Protein AF-A0A1F7V8D0-F1 (afdb_monomer_lite)

Structure (mmCIF, N/CA/C/O backbone):
data_AF-A0A1F7V8D0-F1
#
_entry.id   AF-A0A1F7V8D0-F1
#
loop_
_atom_site.group_PDB
_atom_site.id
_atom_site.type_symbol
_atom_site.label_atom_id
_atom_site.label_alt_id
_atom_site.label_comp_id
_atom_site.label_asym_id
_atom_site.label_entity_id
_atom_site.label_seq_id
_atom_site.pdbx_PDB_ins_code
_ato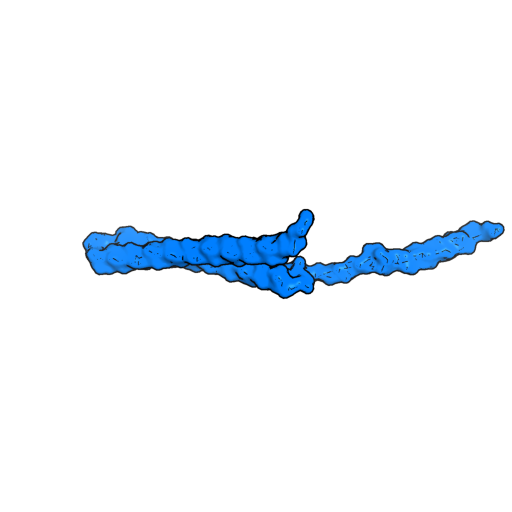m_site.Cartn_x
_atom_site.Cartn_y
_atom_site.Cartn_z
_atom_site.occupancy
_atom_site.B_iso_or_equiv
_atom_site.auth_seq_id
_atom_site.auth_comp_id
_atom_site.auth_asym_id
_atom_site.auth_atom_id
_atom_site.pdbx_PDB_model_num
ATOM 1 N N . MET A 1 1 ? 46.845 -36.708 -46.884 1.00 54.34 1 MET A N 1
ATOM 2 C CA . MET A 1 1 ? 46.468 -35.600 -45.975 1.00 54.34 1 MET A CA 1
ATOM 3 C C . MET A 1 1 ? 46.238 -36.180 -44.587 1.00 54.34 1 MET A C 1
ATOM 5 O O . MET A 1 1 ? 45.301 -36.946 -44.407 1.00 54.34 1 MET A O 1
ATOM 9 N N . ASN A 1 2 ? 47.171 -35.940 -43.663 1.00 52.25 2 ASN A N 1
ATOM 10 C CA . ASN A 1 2 ? 47.305 -36.717 -42.431 1.00 52.25 2 ASN A CA 1
ATOM 11 C C . ASN A 1 2 ? 46.122 -36.465 -41.478 1.00 52.25 2 ASN A C 1
ATOM 13 O O . ASN A 1 2 ? 45.797 -35.313 -41.188 1.00 52.25 2 ASN A O 1
ATOM 17 N N . ILE A 1 3 ? 45.494 -37.532 -40.975 1.00 62.34 3 ILE A N 1
ATOM 18 C CA . ILE A 1 3 ? 44.339 -37.473 -40.056 1.00 62.34 3 ILE A CA 1
ATOM 19 C C . ILE A 1 3 ? 44.661 -36.631 -38.809 1.00 62.34 3 ILE A C 1
ATOM 21 O O . ILE A 1 3 ? 43.781 -35.969 -38.264 1.00 62.34 3 ILE A O 1
ATOM 25 N N . SER A 1 4 ? 45.937 -36.579 -38.415 1.00 61.78 4 SER A N 1
ATOM 26 C CA . SER A 1 4 ? 46.430 -35.739 -37.319 1.00 61.78 4 SER A CA 1
ATOM 27 C C . SER A 1 4 ? 46.246 -34.227 -37.566 1.00 61.78 4 SER A C 1
ATOM 29 O O . SER A 1 4 ? 45.806 -33.504 -36.679 1.00 61.78 4 SER A O 1
ATOM 31 N N . SER A 1 5 ? 46.460 -33.739 -38.795 1.00 60.47 5 SER A N 1
ATOM 32 C CA . SER A 1 5 ? 46.366 -32.302 -39.119 1.00 60.47 5 SER A CA 1
ATOM 33 C C . SER A 1 5 ? 44.917 -31.788 -39.142 1.00 60.47 5 SER A C 1
ATOM 35 O O . SER A 1 5 ? 44.644 -30.684 -38.673 1.00 60.47 5 SER A O 1
ATOM 37 N N . LYS A 1 6 ? 43.962 -32.616 -39.596 1.00 66.06 6 LYS A N 1
ATOM 38 C CA . LYS A 1 6 ? 42.525 -32.279 -39.571 1.00 66.06 6 LYS A CA 1
ATOM 39 C C . LYS A 1 6 ? 41.988 -32.144 -38.143 1.00 66.06 6 LYS A C 1
ATOM 41 O O . LYS A 1 6 ? 41.183 -31.258 -37.885 1.00 66.06 6 LYS A O 1
ATOM 46 N N . LYS A 1 7 ? 42.446 -32.992 -37.215 1.00 60.34 7 LYS A N 1
ATOM 47 C CA . LYS A 1 7 ? 42.027 -32.948 -35.803 1.00 60.34 7 LYS A CA 1
ATOM 48 C C . LYS A 1 7 ? 42.481 -31.663 -35.110 1.00 60.34 7 LYS A C 1
ATOM 50 O O . LYS A 1 7 ? 41.697 -31.070 -34.379 1.00 60.34 7 LYS A O 1
ATOM 55 N N . ILE A 1 8 ? 43.705 -31.214 -35.390 1.00 71.25 8 ILE A N 1
ATOM 56 C CA . ILE A 1 8 ? 44.250 -29.959 -34.851 1.00 71.25 8 ILE A CA 1
ATOM 57 C C . ILE A 1 8 ? 43.460 -28.760 -35.390 1.00 71.25 8 ILE A C 1
ATOM 59 O O . ILE A 1 8 ? 43.024 -27.925 -34.608 1.00 71.25 8 ILE A O 1
ATOM 63 N N . ALA A 1 9 ? 43.183 -28.719 -36.698 1.00 73.19 9 ALA A N 1
ATOM 64 C CA . ALA A 1 9 ? 42.394 -27.642 -37.301 1.00 73.19 9 ALA A CA 1
ATOM 65 C C . ALA A 1 9 ? 40.962 -27.559 -36.735 1.00 73.19 9 ALA A C 1
ATOM 67 O O . ALA A 1 9 ? 40.473 -26.468 -36.449 1.00 73.19 9 ALA A O 1
ATOM 68 N N . ILE A 1 10 ? 40.307 -28.708 -36.521 1.00 74.81 10 ILE A N 1
ATOM 69 C CA . ILE A 1 10 ? 38.976 -28.773 -35.897 1.00 74.81 10 ILE A CA 1
ATOM 70 C C . ILE A 1 10 ? 39.034 -28.284 -34.446 1.00 74.81 10 ILE A C 1
ATOM 72 O O . ILE A 1 10 ? 38.175 -27.508 -34.043 1.00 74.81 10 ILE A O 1
ATOM 76 N N . ALA A 1 11 ? 40.047 -28.687 -33.673 1.00 71.81 11 ALA A N 1
ATOM 77 C CA . ALA A 1 11 ? 40.198 -28.270 -32.279 1.00 71.81 11 ALA A CA 1
ATOM 78 C C . ALA A 1 11 ? 40.425 -26.754 -32.145 1.00 71.81 11 ALA A C 1
ATOM 80 O O . ALA A 1 11 ? 39.807 -26.114 -31.297 1.00 71.81 11 ALA A O 1
ATOM 81 N N . THR A 1 12 ? 41.250 -26.160 -33.012 1.00 69.19 12 THR A N 1
ATOM 82 C CA . THR A 1 12 ? 41.476 -24.707 -33.033 1.00 69.19 12 THR A CA 1
ATOM 83 C C . THR A 1 12 ? 40.213 -23.941 -33.425 1.00 69.19 12 THR A C 1
ATOM 85 O O . THR A 1 12 ? 39.890 -22.935 -32.797 1.00 69.19 12 THR A O 1
ATOM 88 N N . TYR A 1 13 ? 39.465 -24.433 -34.417 1.00 69.94 13 TYR A N 1
ATOM 89 C CA . TYR A 1 13 ? 38.198 -23.827 -34.824 1.00 69.94 13 TYR A CA 1
ATOM 90 C C . TYR A 1 13 ? 37.144 -23.913 -33.713 1.00 69.94 13 TYR A C 1
ATOM 92 O O . TYR A 1 13 ? 36.453 -22.933 -33.460 1.00 69.94 13 TYR A O 1
ATOM 100 N N . LEU A 1 14 ? 37.078 -25.039 -32.988 1.00 66.50 14 LEU A N 1
ATOM 101 C CA . LEU A 1 14 ? 36.167 -25.221 -31.854 1.00 66.50 14 LEU A CA 1
ATOM 102 C C . LEU A 1 14 ? 36.445 -24.203 -30.740 1.00 66.50 14 LEU A C 1
ATOM 104 O O . LEU A 1 14 ? 35.513 -23.583 -30.242 1.00 66.50 14 LEU A O 1
ATOM 108 N N . ILE A 1 15 ? 37.719 -23.993 -30.387 1.00 69.56 15 ILE A N 1
ATOM 109 C CA . ILE A 1 15 ? 38.132 -23.049 -29.335 1.00 69.56 15 ILE A CA 1
ATOM 110 C C . ILE A 1 15 ? 37.848 -21.597 -29.743 1.00 69.56 15 ILE A C 1
ATOM 112 O O . ILE A 1 15 ? 37.415 -20.803 -28.913 1.00 69.56 15 ILE A O 1
ATOM 116 N N . PHE A 1 16 ? 38.039 -21.256 -31.021 1.00 68.19 16 PHE A N 1
ATOM 117 C CA . PHE A 1 16 ? 37.744 -19.922 -31.550 1.00 68.19 16 PHE A CA 1
ATOM 118 C C . PHE A 1 16 ? 36.232 -19.640 -31.668 1.00 68.19 16 PHE A C 1
ATOM 120 O O . PHE A 1 16 ? 35.823 -18.483 -31.631 1.00 68.19 16 PHE A O 1
ATOM 127 N N . LEU A 1 17 ? 35.394 -20.683 -31.755 1.00 61.81 17 LEU A N 1
ATOM 128 C CA . LEU A 1 17 ? 33.928 -20.578 -31.778 1.00 61.81 17 LEU A CA 1
ATOM 129 C C . LEU A 1 17 ? 33.270 -20.543 -30.390 1.00 61.81 17 LEU A C 1
ATOM 131 O O . LEU A 1 17 ? 32.139 -20.074 -30.279 1.00 61.81 17 LEU A O 1
ATOM 135 N N . LEU A 1 18 ? 33.957 -20.993 -29.333 1.00 65.31 18 LEU A N 1
ATOM 136 C CA . LEU A 1 18 ? 33.471 -20.898 -27.948 1.00 65.31 18 LEU A CA 1
ATOM 137 C C . LEU A 1 18 ? 33.028 -19.477 -27.539 1.00 65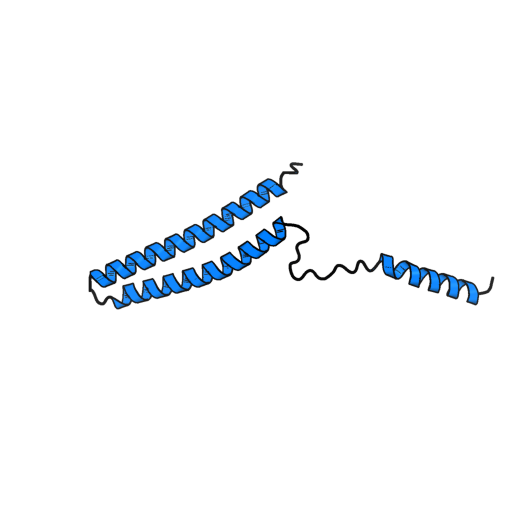.31 18 LEU A C 1
ATOM 139 O O . LEU A 1 18 ? 31.920 -19.359 -27.011 1.00 65.31 18 LEU A O 1
ATOM 143 N N . PRO A 1 19 ? 33.790 -18.393 -27.813 1.00 61.50 19 PRO A N 1
ATOM 144 C CA . PRO A 1 19 ? 33.367 -17.040 -27.448 1.00 61.50 19 PRO A CA 1
ATOM 145 C C . PRO A 1 19 ? 32.164 -16.520 -28.252 1.00 61.50 19 PRO A C 1
ATOM 147 O O . PRO A 1 19 ? 31.612 -15.489 -27.885 1.00 61.50 19 PRO A O 1
ATOM 150 N N . LEU A 1 20 ? 31.733 -17.210 -29.318 1.00 56.25 20 LEU A N 1
ATOM 151 C CA . LEU A 1 20 ? 30.533 -16.850 -30.085 1.00 56.25 20 LEU A CA 1
ATOM 152 C C . LEU A 1 20 ? 29.247 -17.447 -29.483 1.00 56.25 20 LEU A C 1
ATOM 154 O O . LEU A 1 20 ? 28.158 -16.941 -29.730 1.00 56.25 20 LEU A O 1
ATOM 158 N N . VAL A 1 21 ? 29.362 -18.524 -28.697 1.00 56.28 21 VAL A N 1
ATOM 159 C CA . VAL A 1 21 ? 28.220 -19.189 -28.038 1.00 56.28 21 VAL A CA 1
ATOM 160 C C . VAL A 1 21 ? 28.021 -18.661 -26.616 1.00 56.28 21 VAL A C 1
ATOM 162 O O . VAL A 1 21 ? 26.911 -18.683 -26.089 1.00 56.28 21 VAL A O 1
ATOM 165 N N . THR A 1 22 ? 29.076 -18.130 -25.996 1.00 54.50 22 THR A N 1
ATOM 166 C CA . THR A 1 22 ? 29.006 -17.512 -24.673 1.00 54.50 22 THR A CA 1
ATOM 167 C C . THR A 1 22 ? 28.905 -15.997 -24.787 1.00 54.50 22 THR A C 1
ATOM 169 O O . THR A 1 22 ? 29.870 -15.270 -24.545 1.00 54.50 22 THR A O 1
ATOM 172 N N . HIS A 1 23 ? 27.704 -15.499 -25.066 1.00 52.56 23 HIS A N 1
ATOM 173 C CA . HIS A 1 23 ? 27.331 -14.215 -24.491 1.00 52.56 23 HIS A CA 1
ATOM 174 C C . HIS A 1 23 ? 27.269 -14.436 -22.979 1.00 52.56 23 HIS A C 1
ATOM 176 O O . HIS A 1 23 ? 26.311 -15.008 -22.463 1.00 52.56 23 HIS A O 1
ATOM 182 N N . ALA A 1 24 ? 28.334 -14.068 -22.266 1.00 54.34 24 ALA A N 1
ATOM 183 C CA . ALA A 1 24 ? 28.277 -13.912 -20.823 1.00 54.34 24 ALA A CA 1
ATOM 184 C C . ALA A 1 24 ? 27.350 -12.726 -20.541 1.00 54.34 24 ALA A C 1
ATOM 186 O O . ALA A 1 24 ? 27.797 -11.600 -20.328 1.00 54.34 24 ALA A O 1
ATOM 187 N N . GLU A 1 25 ? 26.042 -12.962 -20.616 1.00 55.56 25 GLU A N 1
ATOM 188 C CA . GLU A 1 25 ? 25.081 -12.036 -20.055 1.00 55.56 25 GLU A CA 1
ATOM 189 C C . GLU A 1 25 ? 25.350 -12.025 -18.557 1.00 55.56 25 GLU A C 1
ATOM 191 O O . GLU A 1 25 ? 25.124 -13.011 -17.852 1.00 55.56 25 GLU A O 1
ATOM 196 N N . LEU A 1 26 ? 25.926 -10.921 -18.079 1.00 57.53 26 LEU A N 1
ATOM 197 C CA . LEU A 1 26 ? 26.015 -10.644 -16.656 1.00 57.53 26 LEU A CA 1
ATOM 198 C C . LEU A 1 26 ? 24.622 -10.886 -16.086 1.00 57.53 26 LEU A C 1
ATOM 200 O O . LEU A 1 26 ? 23.673 -10.228 -16.520 1.00 57.53 26 LEU A O 1
ATOM 204 N N . ILE A 1 27 ? 24.496 -11.846 -15.162 1.00 58.81 27 ILE A N 1
ATOM 205 C CA . ILE A 1 27 ? 23.215 -12.138 -14.530 1.00 58.81 27 ILE A CA 1
ATOM 206 C C . ILE A 1 27 ? 22.824 -10.873 -13.787 1.00 58.81 27 ILE A C 1
ATOM 208 O O . ILE A 1 27 ? 23.375 -10.531 -12.745 1.00 58.81 27 ILE A O 1
ATOM 212 N N . ASN A 1 28 ? 21.975 -10.074 -14.418 1.00 62.22 28 ASN A N 1
ATOM 213 C CA . ASN A 1 28 ? 21.616 -8.791 -13.876 1.00 62.22 28 ASN A CA 1
ATOM 214 C C . ASN A 1 28 ? 20.689 -9.107 -12.701 1.00 62.22 28 ASN A C 1
ATOM 216 O O . ASN A 1 28 ? 19.557 -9.535 -12.946 1.00 62.22 28 ASN A O 1
ATOM 220 N N . PRO A 1 29 ? 21.104 -8.906 -11.434 1.00 63.47 29 PRO A N 1
ATOM 221 C CA . PRO A 1 29 ? 20.2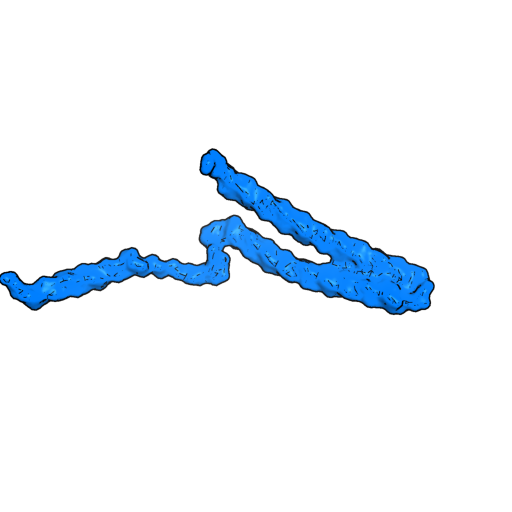20 -9.173 -10.303 1.00 63.47 29 PRO A CA 1
ATOM 222 C C . PRO A 1 29 ? 18.969 -8.281 -10.360 1.00 63.47 29 PRO A C 1
ATOM 224 O O . PRO A 1 29 ? 17.945 -8.591 -9.747 1.00 63.47 29 PRO A O 1
ATOM 227 N N . LEU A 1 30 ? 19.029 -7.199 -11.147 1.00 56.34 30 LEU A N 1
ATOM 228 C CA . LEU A 1 30 ? 17.925 -6.298 -11.442 1.00 56.34 30 LEU A CA 1
ATOM 229 C C . LEU A 1 30 ? 17.122 -6.745 -12.675 1.00 56.34 30 LEU A C 1
ATOM 231 O O . LEU A 1 30 ? 15.930 -6.463 -12.730 1.00 56.34 30 LEU A O 1
ATOM 235 N N . GLY A 1 31 ? 17.707 -7.518 -13.598 1.00 60.94 31 GLY A N 1
ATOM 236 C CA . GLY A 1 31 ? 17.049 -8.078 -14.787 1.00 60.94 31 GLY A CA 1
ATOM 237 C C . GLY A 1 31 ? 16.603 -7.043 -15.824 1.00 60.94 31 GLY A C 1
ATOM 238 O O . GLY A 1 31 ? 15.811 -7.368 -16.702 1.00 60.94 31 GLY A O 1
ATOM 239 N N . THR A 1 32 ? 17.056 -5.792 -15.704 1.00 57.12 32 THR A N 1
ATOM 240 C CA . THR A 1 32 ? 16.597 -4.670 -16.530 1.00 57.12 32 THR A CA 1
ATOM 241 C C . THR A 1 32 ? 17.782 -3.865 -17.051 1.00 57.12 32 THR A C 1
ATOM 243 O O . THR A 1 32 ? 18.546 -3.304 -16.267 1.00 57.12 32 THR A O 1
ATOM 246 N N . THR A 1 33 ? 17.944 -3.811 -18.369 1.00 60.66 33 THR A N 1
ATOM 247 C CA . THR A 1 33 ? 18.966 -3.008 -19.064 1.00 60.66 33 THR A CA 1
ATOM 248 C C . THR A 1 33 ? 18.471 -1.596 -19.414 1.00 60.66 33 THR A C 1
ATOM 250 O O . THR A 1 33 ? 19.253 -0.776 -19.884 1.00 60.66 33 THR A O 1
ATOM 253 N N . SER A 1 34 ? 17.194 -1.290 -19.143 1.00 66.81 34 SER A N 1
ATOM 254 C CA . SER A 1 34 ? 16.536 -0.001 -19.387 1.00 66.81 34 SER A CA 1
ATOM 255 C C . SER A 1 34 ? 16.062 0.680 -18.092 1.00 66.81 34 SER A C 1
ATOM 257 O O . SER A 1 34 ? 15.731 0.024 -17.099 1.00 66.81 34 SER A O 1
ATOM 259 N N . ILE A 1 35 ? 15.985 2.018 -18.119 1.00 67.62 35 ILE A N 1
ATOM 260 C CA . ILE A 1 35 ? 15.472 2.863 -17.020 1.00 67.62 35 ILE A CA 1
ATOM 261 C C . ILE A 1 35 ? 14.036 2.467 -16.635 1.00 67.62 35 ILE A C 1
ATOM 263 O O . ILE A 1 35 ? 13.694 2.425 -15.454 1.00 67.62 35 ILE A O 1
ATOM 267 N N . GLU A 1 36 ? 13.211 2.102 -17.616 1.00 67.75 36 GLU A N 1
ATOM 268 C CA . GLU A 1 36 ? 11.821 1.679 -17.411 1.00 67.75 36 GLU A CA 1
ATOM 269 C C . GLU A 1 36 ? 11.713 0.422 -16.545 1.00 67.75 36 GLU A C 1
ATOM 271 O O . GLU A 1 36 ? 10.872 0.344 -15.648 1.00 67.75 36 GLU A O 1
ATOM 276 N N . GLY A 1 37 ? 12.597 -0.553 -16.764 1.00 69.12 37 GLY A N 1
ATOM 277 C CA . GLY A 1 37 ? 12.600 -1.775 -15.974 1.00 69.12 37 GLY A CA 1
ATOM 278 C C . GLY A 1 37 ? 13.094 -1.550 -14.539 1.00 69.12 37 GLY A C 1
ATOM 279 O O . GLY A 1 37 ? 12.540 -2.137 -13.603 1.00 69.12 37 GLY A O 1
ATOM 280 N N . PHE A 1 38 ? 14.062 -0.650 -14.342 1.00 76.62 38 PHE A N 1
ATOM 281 C CA . PHE A 1 38 ? 14.513 -0.260 -13.005 1.00 76.62 38 PHE A CA 1
ATOM 282 C C . PHE A 1 38 ? 13.377 0.397 -12.210 1.00 76.62 38 PHE A C 1
ATOM 284 O O . PHE A 1 38 ? 13.097 -0.001 -11.076 1.00 76.62 38 PHE A O 1
ATOM 291 N N . ILE A 1 39 ? 12.656 1.332 -12.838 1.00 75.38 39 ILE A N 1
ATOM 292 C CA . ILE A 1 39 ? 11.484 1.992 -12.247 1.00 75.38 39 ILE A CA 1
ATOM 293 C C . ILE A 1 39 ? 10.386 0.965 -11.941 1.00 75.38 39 ILE A C 1
ATOM 295 O O . ILE A 1 39 ? 9.851 0.950 -10.833 1.00 75.38 39 ILE A O 1
ATOM 299 N N . GLY A 1 40 ? 10.087 0.051 -12.868 1.00 76.06 40 GLY A N 1
ATOM 300 C CA . GLY A 1 40 ? 9.088 -0.998 -12.652 1.00 76.06 40 GLY A CA 1
ATOM 301 C C . GLY A 1 40 ? 9.415 -1.907 -11.462 1.00 76.06 40 GLY A C 1
ATOM 302 O O . GLY A 1 40 ? 8.521 -2.286 -10.700 1.00 76.06 40 GLY A O 1
ATOM 303 N N . ARG A 1 41 ? 10.695 -2.231 -11.251 1.00 79.25 41 ARG A N 1
ATOM 304 C CA . ARG A 1 41 ? 11.139 -3.054 -10.117 1.00 79.25 41 ARG A CA 1
ATOM 305 C C . ARG A 1 41 ? 11.126 -2.286 -8.797 1.00 79.25 41 ARG A C 1
ATOM 307 O O . ARG A 1 41 ? 10.689 -2.843 -7.790 1.00 79.25 41 ARG A O 1
ATOM 314 N N . LEU A 1 42 ? 11.515 -1.012 -8.816 1.00 81.69 42 LEU A N 1
ATOM 315 C CA . LEU A 1 42 ? 11.418 -0.117 -7.662 1.00 81.69 42 LEU A CA 1
ATOM 316 C C . LEU A 1 42 ? 9.961 0.030 -7.202 1.00 81.69 42 LEU A C 1
ATOM 318 O O . LEU A 1 42 ? 9.659 -0.133 -6.023 1.00 81.69 42 LEU A O 1
ATOM 322 N N . ILE A 1 43 ? 9.043 0.260 -8.143 1.00 82.50 43 ILE A N 1
ATOM 323 C CA . ILE A 1 43 ? 7.613 0.396 -7.860 1.00 82.50 43 ILE A CA 1
ATOM 324 C C . ILE A 1 43 ? 7.054 -0.900 -7.272 1.00 82.50 43 ILE A C 1
ATOM 326 O O . ILE A 1 43 ? 6.355 -0.845 -6.267 1.00 82.50 43 ILE A O 1
ATOM 330 N N . LYS A 1 44 ? 7.403 -2.074 -7.817 1.00 81.62 44 LYS A N 1
ATOM 331 C CA . LYS A 1 44 ? 6.999 -3.364 -7.225 1.00 81.62 44 LYS A CA 1
ATOM 332 C C . LYS A 1 44 ? 7.497 -3.532 -5.786 1.00 81.62 44 LYS A C 1
ATOM 334 O O . LYS A 1 44 ? 6.734 -3.994 -4.940 1.00 81.62 44 LYS A O 1
ATOM 339 N N . ALA A 1 45 ? 8.743 -3.151 -5.503 1.00 85.06 45 ALA A N 1
ATOM 340 C CA . ALA A 1 45 ? 9.306 -3.231 -4.156 1.00 85.06 45 ALA A CA 1
ATOM 341 C C . ALA A 1 45 ? 8.580 -2.295 -3.176 1.00 85.06 45 ALA A C 1
ATOM 343 O O . ALA A 1 45 ? 8.184 -2.724 -2.092 1.00 85.06 45 ALA A O 1
ATOM 344 N N . ILE A 1 46 ? 8.345 -1.042 -3.582 1.00 86.31 46 ILE A N 1
ATOM 345 C CA . ILE A 1 46 ? 7.613 -0.061 -2.773 1.00 86.31 46 ILE A CA 1
ATOM 346 C C . ILE A 1 46 ? 6.177 -0.535 -2.547 1.00 86.31 46 ILE A C 1
ATOM 348 O O . ILE A 1 46 ? 5.748 -0.579 -1.404 1.00 86.31 46 ILE A O 1
ATOM 352 N N . LEU A 1 47 ? 5.461 -0.968 -3.588 1.00 85.56 47 LEU A N 1
ATOM 353 C CA . LEU A 1 47 ? 4.083 -1.457 -3.472 1.00 85.56 47 LEU A CA 1
ATOM 354 C C . LEU A 1 47 ? 3.960 -2.645 -2.510 1.00 85.56 47 LEU A C 1
ATOM 356 O O . LEU A 1 47 ? 3.022 -2.681 -1.716 1.00 85.56 47 LEU A O 1
ATOM 360 N N . GLY A 1 48 ? 4.907 -3.590 -2.538 1.00 85.62 48 GLY A N 1
ATOM 361 C CA . GLY A 1 48 ? 4.933 -4.709 -1.592 1.00 85.62 48 GLY A CA 1
ATOM 362 C C . GLY A 1 48 ? 5.095 -4.251 -0.138 1.00 85.62 48 GLY A C 1
ATOM 363 O O . GLY A 1 48 ? 4.394 -4.731 0.759 1.00 85.62 48 GLY A O 1
ATOM 364 N N . LEU A 1 49 ? 5.968 -3.266 0.097 1.00 90.06 49 LEU A N 1
ATOM 365 C CA . LEU A 1 49 ? 6.161 -2.679 1.421 1.00 90.06 49 LEU A CA 1
ATOM 366 C C . LEU A 1 49 ? 4.934 -1.864 1.862 1.00 90.06 49 LEU A C 1
ATOM 368 O O . LEU A 1 49 ? 4.442 -2.039 2.975 1.00 90.06 49 LEU A O 1
ATOM 372 N N . SER A 1 50 ? 4.395 -1.022 0.979 1.00 88.44 50 SER A N 1
ATOM 373 C CA . SER A 1 50 ? 3.208 -0.203 1.233 1.00 88.44 50 SER A CA 1
ATOM 374 C C . SER A 1 50 ? 1.981 -1.056 1.547 1.00 88.44 50 SER A C 1
ATOM 376 O O . SER A 1 50 ? 1.252 -0.740 2.482 1.00 88.44 50 SER A O 1
ATOM 378 N N . GLY A 1 51 ? 1.767 -2.155 0.815 1.00 88.00 51 GLY A N 1
ATOM 379 C CA . GLY A 1 51 ? 0.668 -3.087 1.074 1.00 88.00 51 GLY A CA 1
ATOM 380 C C . GLY A 1 51 ? 0.770 -3.739 2.455 1.00 88.00 51 GLY A C 1
ATOM 381 O O . GLY A 1 51 ? -0.226 -3.835 3.170 1.00 88.00 51 GLY A O 1
ATOM 382 N N . SER A 1 52 ? 1.986 -4.101 2.872 1.00 90.94 52 SER A N 1
ATOM 383 C CA . SER A 1 52 ? 2.241 -4.665 4.203 1.00 90.94 52 SER A CA 1
ATOM 384 C C . SER A 1 52 ? 1.947 -3.654 5.318 1.00 90.94 52 SER A C 1
ATOM 386 O O . SER A 1 52 ? 1.273 -3.979 6.294 1.00 90.94 52 SER A O 1
ATOM 388 N N . VAL A 1 53 ? 2.385 -2.401 5.158 1.00 91.44 53 VAL A N 1
ATOM 389 C CA . VAL A 1 53 ? 2.106 -1.319 6.120 1.00 91.44 53 VAL A CA 1
ATOM 390 C C . VAL A 1 53 ? 0.612 -0.991 6.178 1.00 91.44 53 VAL A C 1
ATOM 392 O O . VAL A 1 53 ? 0.061 -0.827 7.267 1.00 91.44 53 VAL A O 1
ATOM 395 N N . ALA A 1 54 ? -0.061 -0.938 5.027 1.00 89.56 54 ALA A N 1
ATOM 396 C CA . ALA A 1 54 ? -1.497 -0.692 4.959 1.00 89.56 54 ALA A CA 1
ATOM 397 C C . ALA A 1 54 ? -2.293 -1.773 5.707 1.00 89.56 54 ALA A C 1
ATOM 399 O O . ALA A 1 54 ? -3.222 -1.450 6.447 1.00 89.56 54 ALA A O 1
ATOM 400 N N . LEU A 1 55 ? -1.887 -3.042 5.585 1.00 90.44 55 LEU A N 1
ATOM 401 C CA . LEU A 1 55 ? -2.489 -4.144 6.333 1.00 90.44 55 LEU A CA 1
ATOM 402 C C . LEU A 1 55 ? -2.289 -3.984 7.848 1.00 90.44 55 LEU A C 1
ATOM 404 O O . LEU A 1 55 ? -3.241 -4.149 8.608 1.00 90.44 55 LEU A O 1
ATOM 408 N N . LEU A 1 56 ? -1.086 -3.611 8.296 1.00 92.62 56 LEU A N 1
ATOM 409 C CA . LEU A 1 56 ? -0.807 -3.369 9.718 1.00 92.62 56 LEU A CA 1
ATOM 410 C C . LEU A 1 56 ? -1.675 -2.239 10.289 1.00 92.62 56 LEU A C 1
ATOM 412 O O . LEU A 1 56 ? -2.259 -2.391 11.362 1.00 92.62 56 LEU A O 1
ATOM 416 N N . MET A 1 57 ? -1.808 -1.128 9.560 1.00 89.00 57 MET A N 1
ATOM 417 C CA . MET A 1 57 ? -2.678 -0.017 9.959 1.00 89.00 57 MET A CA 1
ATOM 418 C C . MET A 1 57 ? -4.155 -0.414 9.984 1.00 89.00 57 MET A C 1
ATOM 420 O O . MET A 1 57 ? -4.884 -0.006 10.888 1.00 89.00 57 MET A O 1
ATOM 424 N N . PHE A 1 58 ? -4.594 -1.236 9.028 1.00 90.88 58 PHE A N 1
ATOM 425 C CA . PHE A 1 58 ? -5.958 -1.751 8.987 1.00 90.88 58 PHE A CA 1
ATOM 426 C C . PHE A 1 58 ? -6.270 -2.615 10.215 1.00 90.88 58 PHE A C 1
ATOM 428 O O . PHE A 1 58 ? -7.284 -2.405 10.879 1.00 90.88 58 PHE A O 1
ATOM 435 N N . VAL A 1 59 ? -5.365 -3.536 10.564 1.00 92.56 59 VAL A N 1
ATOM 436 C CA . VAL A 1 59 ? -5.496 -4.387 11.753 1.00 92.56 59 VAL A CA 1
ATOM 437 C C . VAL A 1 59 ? -5.512 -3.538 13.024 1.00 92.56 59 VAL A C 1
ATOM 439 O O . VAL A 1 59 ? -6.404 -3.705 13.854 1.00 92.56 59 VAL A O 1
ATOM 442 N N . TRP A 1 60 ? -4.593 -2.579 13.162 1.00 89.56 60 TRP A N 1
ATOM 443 C CA . TRP A 1 60 ? -4.541 -1.695 14.330 1.00 89.56 60 TRP A CA 1
ATOM 444 C C . TRP A 1 60 ? -5.815 -0.854 14.490 1.00 89.56 60 TRP A C 1
ATOM 446 O O . TRP A 1 60 ? -6.385 -0.778 15.580 1.00 89.56 60 TRP A O 1
ATOM 456 N N . GLY A 1 61 ? -6.308 -0.262 13.397 1.00 88.62 61 GLY A N 1
ATOM 457 C CA . GLY A 1 61 ? -7.567 0.483 13.385 1.00 88.62 61 GLY A CA 1
ATOM 458 C C . GLY A 1 61 ? -8.770 -0.387 13.748 1.00 88.62 61 GLY A C 1
ATOM 459 O O . GLY A 1 61 ? -9.626 0.041 14.522 1.00 88.62 61 GLY A O 1
ATOM 460 N N . GLY A 1 62 ? -8.797 -1.628 13.254 1.00 89.31 62 GLY A N 1
ATOM 461 C CA . GLY A 1 62 ? -9.818 -2.622 13.582 1.00 89.31 62 GLY A CA 1
ATOM 462 C C . GLY A 1 62 ? -9.815 -2.995 15.063 1.00 89.31 62 GLY A C 1
ATOM 463 O O . GLY A 1 62 ? -10.861 -2.946 15.707 1.00 89.31 62 GLY A O 1
ATOM 464 N N . PHE A 1 63 ? -8.644 -3.285 15.636 1.00 90.69 63 PHE A N 1
ATOM 465 C CA . PHE A 1 63 ? -8.510 -3.561 17.069 1.00 90.69 63 PHE A CA 1
ATOM 466 C C . PHE A 1 63 ? -8.954 -2.378 17.922 1.00 90.69 63 PHE A C 1
ATOM 468 O O . PHE A 1 63 ? -9.718 -2.556 18.868 1.00 90.69 63 PHE A O 1
ATOM 475 N N . GLN A 1 64 ? -8.535 -1.164 17.570 1.00 87.06 64 GLN A N 1
ATOM 476 C CA . GLN A 1 64 ? -8.928 0.035 18.300 1.00 87.06 64 GLN A CA 1
ATOM 477 C C . GLN A 1 64 ? -10.443 0.266 18.242 1.00 87.06 64 GLN A C 1
ATOM 479 O O . GLN A 1 64 ? -11.043 0.629 19.253 1.00 87.06 64 GLN A O 1
ATOM 484 N N . TYR A 1 65 ? -11.075 0.000 17.096 1.00 87.31 65 TYR A N 1
ATOM 485 C CA . TYR A 1 65 ? -12.524 0.080 16.941 1.00 87.31 65 TYR A CA 1
ATOM 486 C C . TYR A 1 65 ? -13.263 -0.960 17.799 1.00 87.31 65 TYR A C 1
ATOM 488 O O . TYR A 1 65 ? -14.179 -0.608 18.540 1.00 87.31 65 TYR A O 1
ATOM 496 N N . LEU A 1 66 ? -12.833 -2.226 17.761 1.00 88.19 66 LEU A N 1
ATOM 497 C CA . LEU A 1 66 ? -13.468 -3.318 18.510 1.00 88.19 66 LEU A CA 1
ATOM 498 C C . LEU A 1 66 ? -13.274 -3.184 20.029 1.00 88.19 66 LEU A C 1
ATOM 500 O O . LEU A 1 66 ? -14.207 -3.416 20.793 1.00 88.19 66 LEU A O 1
ATOM 504 N N . TRP A 1 67 ? -12.095 -2.747 20.478 1.00 86.56 67 TRP A N 1
ATOM 505 C CA . TRP A 1 67 ? -11.770 -2.586 21.903 1.00 86.56 67 TRP A CA 1
ATOM 506 C C . TRP A 1 67 ? -12.282 -1.269 22.508 1.00 86.56 67 TRP A C 1
ATOM 508 O O . TRP A 1 67 ? -12.000 -0.943 23.661 1.00 86.56 67 TRP A O 1
ATOM 518 N N . SER A 1 68 ? -13.041 -0.477 21.747 1.00 81.50 68 SER A N 1
ATOM 519 C CA . SER A 1 68 ? -13.535 0.829 22.193 1.00 81.50 68 SER A CA 1
ATOM 520 C C . SER A 1 68 ? -14.540 0.751 23.349 1.00 81.50 68 SER A C 1
ATOM 522 O O . SER A 1 68 ? -14.751 1.754 24.027 1.00 81.50 68 SER A O 1
ATOM 524 N N . GLY A 1 69 ? -15.159 -0.412 23.592 1.00 81.00 69 GLY A N 1
ATOM 525 C CA . GLY A 1 69 ? -16.006 -0.652 24.770 1.00 81.00 69 GLY A CA 1
ATOM 526 C C . GLY A 1 69 ? -17.221 0.278 24.899 1.00 81.00 69 GLY A C 1
ATOM 527 O O . GLY A 1 69 ? -17.734 0.449 25.998 1.00 81.00 69 GLY A O 1
ATOM 528 N N . GLY A 1 70 ? -17.655 0.909 23.802 1.00 79.00 70 GLY A N 1
ATOM 529 C CA . GLY A 1 70 ? -18.771 1.861 23.786 1.00 79.00 70 GLY A CA 1
ATOM 530 C C . GLY A 1 70 ? -18.397 3.326 24.043 1.00 79.00 70 GLY A C 1
ATOM 531 O O . GLY A 1 70 ? -19.281 4.174 23.972 1.00 79.00 70 GLY A O 1
ATOM 532 N N . ASP A 1 71 ? -17.122 3.660 24.285 1.00 89.12 71 ASP A N 1
ATOM 533 C CA . ASP A 1 71 ? -16.683 5.060 24.389 1.00 89.12 71 ASP A CA 1
ATOM 534 C C . ASP A 1 71 ? -16.717 5.730 22.999 1.00 89.12 71 ASP A C 1
ATOM 536 O O . ASP A 1 71 ? -15.928 5.353 22.120 1.00 89.12 71 ASP A O 1
ATOM 540 N N . PRO A 1 72 ? -17.583 6.738 22.775 1.00 84.69 72 PRO A N 1
ATOM 541 C CA . PRO A 1 72 ? -17.765 7.351 21.463 1.00 84.69 72 PRO A CA 1
ATOM 542 C C . PRO A 1 72 ? -16.470 7.946 20.897 1.00 84.69 72 PRO A C 1
ATOM 544 O O . PRO A 1 72 ? -16.247 7.862 19.691 1.00 84.69 72 PRO A O 1
ATOM 547 N N . LYS A 1 73 ? -15.559 8.456 21.742 1.00 87.56 73 LYS A N 1
ATOM 548 C CA . LYS A 1 73 ? -14.284 9.031 21.274 1.00 87.56 73 LYS A CA 1
ATOM 549 C C . LYS A 1 73 ? -13.346 7.971 20.702 1.00 87.56 73 LYS A C 1
ATOM 551 O O . LYS A 1 73 ? -12.623 8.227 19.738 1.00 87.56 73 LYS A O 1
ATOM 556 N N . LYS A 1 74 ? -13.325 6.777 21.299 1.00 84.81 74 LYS A N 1
ATOM 557 C CA . LYS A 1 74 ? -12.483 5.663 20.836 1.00 84.81 74 LYS A CA 1
ATOM 558 C C . LYS A 1 74 ? -13.056 5.026 19.575 1.00 84.81 74 LYS A C 1
ATOM 560 O O . LYS A 1 74 ? -12.294 4.744 18.651 1.00 84.81 74 LYS A O 1
ATOM 565 N N . VAL A 1 75 ? -14.384 4.905 19.512 1.00 87.94 75 VAL A N 1
ATOM 566 C CA . VAL A 1 75 ? -15.115 4.430 18.330 1.00 87.94 75 VAL A CA 1
ATOM 567 C C . VAL A 1 75 ? -14.844 5.342 17.135 1.00 87.94 75 VAL A C 1
ATOM 569 O O . VAL A 1 75 ? -14.530 4.854 16.051 1.00 87.94 75 VAL A O 1
ATOM 572 N N . GLU A 1 76 ? -14.922 6.660 17.324 1.00 89.06 76 GLU A N 1
ATOM 573 C CA . GLU A 1 76 ? -14.680 7.633 16.258 1.00 89.06 76 GLU A CA 1
ATOM 574 C C . GLU A 1 76 ? -13.231 7.589 15.760 1.00 89.06 76 GLU A C 1
ATOM 576 O O . GLU A 1 76 ? -13.010 7.446 14.557 1.00 89.06 76 GLU A O 1
ATOM 581 N N . LYS A 1 77 ? -12.249 7.544 16.672 1.00 87.38 77 LYS A N 1
ATOM 582 C CA . LYS A 1 77 ? -10.841 7.320 16.301 1.00 87.38 77 LYS A CA 1
ATOM 583 C C . LYS A 1 77 ? -10.624 6.007 15.545 1.00 87.38 77 LYS A C 1
ATOM 585 O O . LYS A 1 77 ? -9.870 5.977 14.580 1.00 87.38 77 LYS A O 1
ATOM 590 N N . GLY A 1 78 ? -11.251 4.911 15.976 1.00 87.12 78 GLY A N 1
ATOM 591 C CA . GLY A 1 78 ? -11.148 3.617 15.294 1.00 87.12 78 GLY A CA 1
ATOM 592 C C . GLY A 1 78 ? -11.700 3.673 13.867 1.00 87.12 78 GLY A C 1
ATOM 593 O O . GLY A 1 78 ? -11.050 3.204 12.932 1.00 87.12 78 GLY A O 1
ATOM 594 N N . LYS A 1 79 ? -12.861 4.320 13.678 1.00 88.06 79 LYS A N 1
ATOM 595 C CA . LYS A 1 79 ? -13.454 4.547 12.350 1.00 88.06 79 LYS A CA 1
A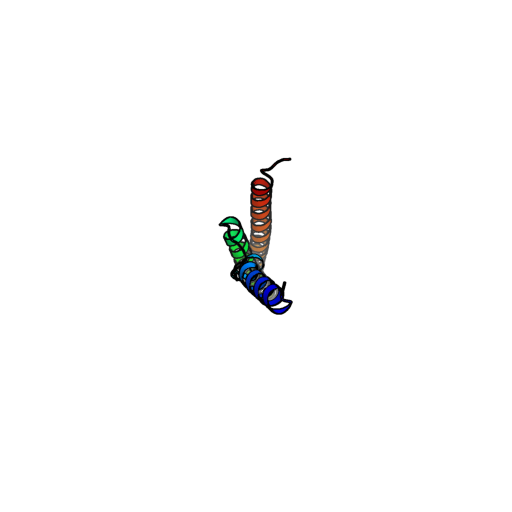TOM 596 C C . LYS A 1 79 ? -12.567 5.408 11.466 1.00 88.06 79 LYS A C 1
ATOM 598 O O . LYS A 1 79 ? -12.417 5.092 10.290 1.00 88.06 79 LYS A O 1
ATOM 603 N N . GLU A 1 80 ? -11.989 6.475 12.007 1.00 90.62 80 GLU A N 1
ATOM 604 C CA . GLU A 1 80 ? -11.088 7.357 11.267 1.00 90.62 80 GLU A CA 1
ATOM 605 C C . GLU A 1 80 ? -9.846 6.599 10.785 1.00 90.62 80 GLU A C 1
ATOM 607 O O . GLU A 1 80 ? -9.533 6.627 9.594 1.00 90.62 80 GLU A O 1
ATOM 612 N N . THR A 1 81 ? -9.201 5.832 11.670 1.00 89.44 81 THR A N 1
ATOM 613 C CA . THR A 1 81 ? -8.051 4.991 11.313 1.00 89.44 81 THR A CA 1
ATOM 614 C C . THR A 1 81 ? -8.412 3.969 10.237 1.00 89.44 81 THR A C 1
ATOM 616 O O . THR A 1 81 ? -7.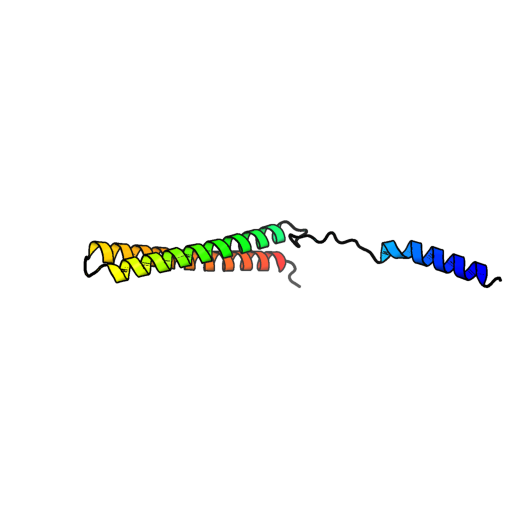667 3.812 9.272 1.00 89.44 81 THR A O 1
ATOM 619 N N . LEU A 1 82 ? -9.568 3.307 10.350 1.00 90.50 82 LEU A N 1
ATOM 620 C CA . LEU A 1 82 ? -10.045 2.374 9.326 1.00 90.50 82 LEU A CA 1
ATOM 621 C C . LEU A 1 82 ? -10.308 3.073 7.988 1.00 90.50 82 LEU A C 1
ATOM 623 O O . LEU A 1 82 ? -9.897 2.563 6.949 1.00 90.50 82 LEU A O 1
ATOM 627 N N . LYS A 1 83 ? -10.930 4.259 7.995 1.00 91.88 83 LYS A N 1
ATOM 628 C CA . LYS A 1 83 ? -11.139 5.071 6.785 1.00 91.88 83 LYS A CA 1
ATOM 629 C C . LYS A 1 83 ? -9.813 5.404 6.107 1.00 91.88 83 LYS A C 1
ATOM 631 O O . LYS A 1 83 ? -9.693 5.255 4.894 1.00 91.88 83 LYS A O 1
ATOM 636 N N . ASN A 1 84 ? -8.823 5.822 6.892 1.00 90.81 84 ASN A N 1
ATOM 637 C CA . ASN A 1 84 ? -7.501 6.187 6.394 1.00 90.81 84 ASN A CA 1
ATOM 638 C C . ASN A 1 84 ? -6.747 4.964 5.850 1.00 90.81 84 ASN A C 1
ATOM 640 O O . ASN A 1 84 ? -6.126 5.053 4.793 1.00 90.81 84 ASN A O 1
ATOM 644 N N . ALA A 1 85 ? -6.860 3.807 6.508 1.00 90.25 85 ALA A N 1
ATOM 645 C CA . ALA A 1 85 ? -6.287 2.554 6.024 1.00 90.25 85 ALA A CA 1
ATOM 646 C C . ALA A 1 85 ? -6.912 2.120 4.686 1.00 90.25 85 ALA A C 1
ATOM 648 O O . ALA A 1 85 ? -6.192 1.799 3.742 1.00 90.25 85 ALA A O 1
ATOM 649 N N . VAL A 1 86 ? -8.244 2.177 4.571 1.00 91.62 86 VAL A N 1
ATOM 650 C CA . VAL A 1 86 ? -8.966 1.865 3.325 1.00 91.62 86 VAL A CA 1
ATOM 651 C C . VAL A 1 86 ? -8.554 2.823 2.208 1.00 91.62 86 VAL A C 1
ATOM 653 O O . VAL A 1 86 ? -8.249 2.378 1.103 1.00 91.62 86 VAL A O 1
ATOM 656 N N . LEU A 1 87 ? -8.482 4.125 2.493 1.00 92.19 87 LEU A N 1
ATOM 657 C CA . LEU A 1 87 ? -8.045 5.125 1.521 1.00 92.19 87 LEU A CA 1
ATOM 658 C C . LEU A 1 87 ? -6.608 4.860 1.042 1.00 92.19 87 LEU A C 1
ATOM 660 O O . LEU A 1 87 ? -6.338 4.939 -0.154 1.00 92.19 87 LEU A O 1
ATOM 664 N N . GLY A 1 88 ? -5.707 4.476 1.950 1.00 88.62 88 GLY A N 1
ATOM 665 C CA . GLY A 1 88 ? -4.339 4.080 1.611 1.00 88.62 88 GLY A CA 1
ATOM 666 C C . GLY A 1 88 ? -4.288 2.881 0.660 1.00 88.62 88 GLY A C 1
ATOM 667 O O . GLY A 1 88 ? -3.584 2.928 -0.348 1.00 88.62 88 GLY A O 1
ATOM 668 N N . ILE A 1 89 ? -5.082 1.838 0.921 1.00 90.12 89 ILE A N 1
ATOM 669 C CA . ILE A 1 89 ? -5.178 0.661 0.040 1.00 90.12 89 ILE A CA 1
ATOM 670 C C . ILE A 1 89 ? -5.682 1.066 -1.351 1.00 90.12 89 ILE A C 1
ATOM 672 O O . ILE A 1 89 ? -5.106 0.658 -2.360 1.00 90.12 89 ILE A O 1
ATOM 676 N N . VAL A 1 90 ? -6.717 1.907 -1.416 1.00 92.75 90 VAL A N 1
ATOM 677 C CA . VAL A 1 90 ? -7.269 2.408 -2.683 1.00 92.75 90 VAL A CA 1
ATOM 678 C C . VAL A 1 90 ? -6.202 3.163 -3.482 1.00 92.75 90 VAL A C 1
ATOM 680 O O . VAL A 1 90 ? -6.017 2.887 -4.667 1.00 92.75 90 VAL A O 1
ATOM 683 N N . ILE A 1 91 ? -5.441 4.055 -2.843 1.00 90.44 91 ILE A N 1
ATOM 684 C CA . ILE A 1 91 ? -4.363 4.815 -3.497 1.00 90.44 91 ILE A CA 1
ATOM 685 C C . ILE A 1 91 ? -3.279 3.883 -4.059 1.00 90.44 91 ILE A C 1
ATOM 687 O O . ILE A 1 91 ? -2.829 4.080 -5.188 1.00 90.44 91 ILE A O 1
ATOM 691 N N . ILE A 1 92 ? -2.881 2.849 -3.311 1.00 88.56 92 ILE A N 1
ATOM 692 C CA . ILE A 1 92 ? -1.892 1.853 -3.758 1.00 88.56 92 ILE A CA 1
ATOM 693 C C . ILE A 1 92 ? -2.383 1.140 -5.029 1.00 88.56 92 ILE A C 1
ATOM 695 O O . ILE A 1 92 ? -1.634 1.022 -6.002 1.00 88.56 92 ILE A O 1
ATOM 699 N N . PHE A 1 93 ? -3.654 0.724 -5.057 1.00 88.56 93 PHE A N 1
ATOM 700 C CA . PHE A 1 93 ? -4.270 0.089 -6.226 1.00 88.56 93 PHE A CA 1
ATOM 701 C C . PHE A 1 93 ? -4.318 1.011 -7.452 1.00 88.56 93 PHE A C 1
ATOM 703 O O . PHE A 1 93 ? -3.972 0.588 -8.562 1.00 88.56 93 PHE A O 1
ATOM 710 N N . PHE A 1 94 ? -4.713 2.273 -7.262 1.00 89.69 94 PHE A N 1
ATOM 711 C CA . PHE A 1 94 ? -4.738 3.264 -8.341 1.00 89.69 94 PHE A CA 1
ATOM 712 C C . PHE A 1 94 ? -3.338 3.564 -8.875 1.00 89.69 94 PHE A C 1
ATOM 714 O O . PHE A 1 94 ? -3.145 3.581 -10.088 1.00 89.69 94 PHE A O 1
ATOM 721 N N . SER A 1 95 ? -2.353 3.735 -7.991 1.00 86.50 95 SER A N 1
ATOM 722 C CA . SER A 1 95 ? -0.958 3.986 -8.363 1.00 86.50 95 SER A CA 1
ATOM 723 C C . SER A 1 95 ? -0.407 2.877 -9.263 1.00 86.50 95 SER A C 1
ATOM 725 O O . SER A 1 95 ? 0.094 3.148 -10.355 1.00 86.50 95 SER A O 1
ATOM 727 N N . TYR A 1 96 ? -0.591 1.611 -8.868 1.00 82.44 96 TYR A N 1
ATOM 728 C CA . TYR A 1 96 ? -0.155 0.469 -9.672 1.00 82.44 96 TYR A CA 1
ATOM 729 C C . TYR A 1 96 ? -0.832 0.428 -11.048 1.00 82.44 96 TYR A C 1
ATOM 731 O O . TYR A 1 96 ? -0.170 0.243 -12.073 1.00 82.44 96 TYR A O 1
ATOM 739 N N . THR A 1 97 ? -2.152 0.620 -11.073 1.00 85.44 97 THR A N 1
ATOM 740 C CA . THR A 1 97 ? -2.944 0.559 -12.306 1.00 85.44 97 THR A CA 1
ATOM 741 C C . THR A 1 97 ? -2.543 1.663 -13.279 1.00 85.44 97 THR A C 1
ATOM 743 O O . THR A 1 97 ? -2.347 1.389 -14.464 1.00 85.44 97 THR A O 1
ATOM 746 N N . LEU A 1 98 ? -2.361 2.892 -12.789 1.00 84.81 98 LEU A N 1
ATOM 747 C CA . LEU A 1 98 ? -1.937 4.031 -13.600 1.00 84.81 98 LEU A CA 1
ATOM 748 C C . LEU A 1 98 ? -0.539 3.822 -14.178 1.00 84.81 98 LEU A C 1
ATOM 750 O O . LEU A 1 98 ? -0.371 3.928 -15.388 1.00 84.81 98 LEU A O 1
ATOM 754 N N . VAL A 1 99 ? 0.444 3.454 -13.352 1.00 82.19 99 VAL A N 1
ATOM 755 C CA . VAL A 1 99 ? 1.822 3.210 -13.811 1.00 82.19 99 VAL A CA 1
ATOM 756 C C . VAL A 1 99 ? 1.859 2.124 -14.882 1.00 82.19 99 VAL A C 1
ATOM 758 O O . VAL A 1 99 ? 2.459 2.314 -15.936 1.00 82.19 99 VAL A O 1
ATOM 761 N N . ASN A 1 100 ? 1.196 0.990 -14.645 1.00 79.75 100 ASN A N 1
ATOM 762 C CA . ASN A 1 100 ? 1.173 -0.108 -15.607 1.00 79.75 100 ASN A CA 1
ATOM 763 C C . ASN A 1 100 ? 0.478 0.299 -16.914 1.00 79.75 100 ASN A C 1
ATOM 765 O O . ASN A 1 100 ? 0.896 -0.115 -17.988 1.00 79.75 100 ASN A O 1
ATOM 769 N N . THR A 1 101 ? -0.565 1.127 -16.834 1.00 83.50 101 THR A N 1
ATOM 770 C CA . THR A 1 101 ? -1.265 1.653 -18.013 1.00 83.50 101 THR A CA 1
ATOM 771 C C . THR A 1 101 ? -0.381 2.620 -18.798 1.00 83.50 101 THR A C 1
ATOM 773 O O . THR A 1 101 ? -0.296 2.497 -20.013 1.00 83.50 101 THR A O 1
ATOM 776 N N . LEU A 1 102 ? 0.342 3.520 -18.125 1.00 82.06 102 LEU A N 1
ATOM 777 C CA . LEU A 1 102 ? 1.281 4.447 -18.765 1.00 82.06 102 LEU A CA 1
ATOM 778 C C . LEU A 1 102 ? 2.436 3.710 -19.445 1.00 82.06 102 LEU A C 1
ATOM 780 O O . LEU A 1 102 ? 2.728 3.985 -20.604 1.00 82.06 102 LEU A O 1
ATOM 784 N N . ILE A 1 103 ? 3.045 2.734 -18.762 1.00 76.06 103 ILE A N 1
ATOM 785 C CA . ILE A 1 103 ? 4.106 1.900 -19.343 1.00 76.06 103 ILE A CA 1
ATOM 786 C C . ILE A 1 103 ? 3.564 1.122 -20.539 1.00 76.06 103 ILE A C 1
ATOM 788 O O . ILE A 1 103 ? 4.221 1.071 -21.568 1.00 76.06 103 ILE A O 1
ATOM 792 N N . LYS A 1 104 ? 2.358 0.550 -20.448 1.00 76.62 104 LYS A N 1
ATOM 793 C CA . LYS A 1 104 ? 1.737 -0.145 -21.580 1.00 76.62 104 LYS A CA 1
ATOM 794 C C . LYS A 1 104 ? 1.494 0.787 -22.755 1.00 76.62 104 LYS A C 1
ATOM 796 O O . LYS A 1 104 ? 1.808 0.396 -23.864 1.00 76.62 104 LYS A O 1
ATOM 801 N N . ILE A 1 105 ? 0.967 1.988 -22.540 1.00 78.56 105 ILE A N 1
ATOM 802 C CA . ILE A 1 105 ? 0.718 2.950 -23.623 1.00 78.56 105 ILE A CA 1
ATOM 803 C C . ILE A 1 105 ? 2.038 3.393 -24.264 1.00 78.56 105 ILE A C 1
ATOM 805 O O . ILE A 1 105 ? 2.121 3.464 -25.484 1.00 78.56 105 ILE A O 1
ATOM 809 N N . LEU A 1 106 ? 3.079 3.630 -23.461 1.00 71.19 106 LEU A N 1
ATOM 810 C CA . LEU A 1 106 ? 4.395 4.029 -23.958 1.00 71.19 106 LEU A CA 1
ATOM 811 C C . LEU A 1 106 ? 5.111 2.883 -24.693 1.00 71.19 106 LEU A C 1
ATOM 813 O O . LEU A 1 106 ? 5.630 3.086 -25.785 1.00 71.19 106 LEU A O 1
ATOM 817 N N . ALA A 1 107 ? 5.068 1.665 -24.150 1.00 66.94 107 ALA A N 1
ATOM 818 C CA . ALA A 1 107 ? 5.646 0.469 -24.764 1.00 66.94 107 ALA A CA 1
ATOM 819 C C . ALA A 1 107 ? 4.859 -0.002 -26.001 1.00 66.94 107 ALA A C 1
ATOM 821 O O . ALA A 1 107 ? 5.442 -0.516 -26.949 1.00 66.94 107 ALA A O 1
ATOM 822 N N . THR A 1 108 ? 3.540 0.210 -26.018 1.00 62.72 108 THR A N 1
ATOM 823 C CA . THR A 1 108 ? 2.650 -0.071 -27.165 1.00 62.72 108 THR A CA 1
ATOM 824 C C . THR A 1 108 ? 2.623 1.103 -28.156 1.00 62.72 108 THR A C 1
ATOM 826 O O . THR A 1 108 ? 1.885 1.075 -29.134 1.00 62.72 108 THR A O 1
ATOM 829 N N . GLY A 1 109 ? 3.469 2.124 -27.965 1.00 51.81 109 GLY A N 1
ATOM 830 C CA . GLY A 1 109 ? 3.701 3.199 -28.935 1.00 51.81 109 GLY A CA 1
ATOM 831 C C . GLY A 1 109 ? 4.304 2.727 -30.265 1.00 51.81 109 GLY A C 1
ATOM 832 O O . GLY A 1 109 ? 4.308 3.486 -31.229 1.00 51.81 109 GLY A O 1
ATOM 833 N N . ALA A 1 110 ? 4.744 1.469 -30.362 1.00 49.47 110 ALA A N 1
ATOM 834 C CA . ALA A 1 110 ? 4.837 0.758 -31.633 1.00 49.47 110 ALA A CA 1
ATOM 835 C C . ALA A 1 110 ? 3.472 0.123 -31.950 1.00 49.47 110 ALA A C 1
ATOM 837 O O . ALA A 1 110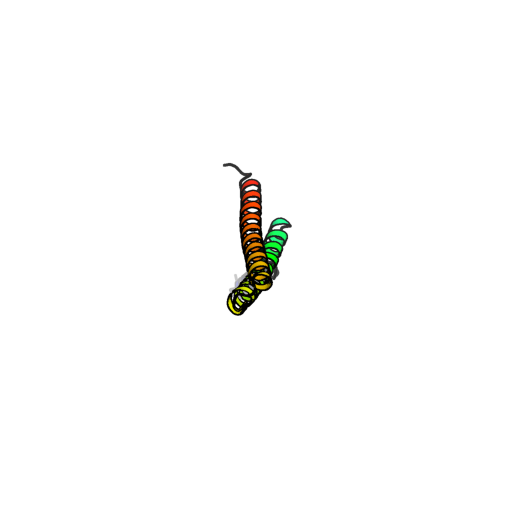 ? 3.276 -1.083 -31.817 1.00 49.47 110 ALA A O 1
ATOM 838 N N . VAL A 1 111 ? 2.506 0.965 -32.322 1.00 51.25 111 VAL A N 1
ATOM 839 C CA . VAL A 1 111 ? 1.255 0.521 -32.941 1.00 51.25 111 VAL A CA 1
ATOM 840 C C . VAL A 1 111 ? 1.591 0.007 -34.338 1.00 51.25 111 VAL A C 1
ATOM 842 O O . VAL A 1 111 ? 1.634 0.787 -35.285 1.00 51.25 111 VAL A O 1
ATOM 845 N N . THR A 1 112 ? 1.824 -1.299 -34.435 1.00 39.28 112 THR A N 1
ATOM 846 C CA . THR A 1 112 ? 1.451 -2.159 -35.570 1.00 39.28 112 THR A CA 1
ATOM 847 C C . THR A 1 112 ? 1.233 -3.569 -35.059 1.00 39.28 112 THR A C 1
ATOM 849 O O . THR A 1 112 ? 2.185 -4.096 -34.439 1.00 39.28 112 THR A O 1
#

Radius of gyration: 28.98 Å; chains: 1; bounding box: 66×46×71 Å

Sequence (112 aa):
MNISSKKIAIATYLIFLLPLVTHAELINPLGTTSIEGFIGRLIKAILGLSGSVALLMFVWGGFQYLWSGGDPKKVEKGKETLKNAVLGIVIIFFSYTLVNTLIKILATGAVT

Organism: NCBI:txid1802408

Foldseek 3Di:
DDPVVVVVVVVVVVVVCVVVVDPVPPPDPQPDPDPLSNVVVVLVVVLVVLVVVLVVLLVVLVCQCVPVVPVVVSVVSSVVSNVVSVVSVVVSVVVVVVSVVVCCCVVCVVPD

Secondary structure (DSSP, 8-state):
--HHHHHHHHHHHHHHHHHHH-------TT--SSHHHHHHHHHHHHHHHHHHHHHHHHHHHHHHHHTTTT-HHHHHHHHHHHHHHHHHHHHHHHHHHHHHHHHHHHHTTS--

InterPro domains:
  IPR043993 Type IV secretion system pilin [PF18895] (32-102)

pLDDT: mean 76.69, std 13.48, range [39.28, 92.75]